Protein AF-A0A9Q2ZQN2-F1 (afdb_monomer_lite)

pLDDT: mean 85.14, std 8.46, range [57.62, 94.69]

Organism: NCBI:txid138532

Secondary structure (DSSP, 8-state):
-GGGGHHHHHHSTT-HHHHHHHHHHHHHHHHHTTS-HHHHTTS-TT--HHHHHHHHHHHHHHTTTS-HHHHHHIIIIIHHHHHHHHH-

Structure (mmCIF, N/CA/C/O backbone):
data_AF-A0A9Q2ZQN2-F1
#
_entry.id   AF-A0A9Q2ZQN2-F1
#
loop_
_atom_site.group_PDB
_atom_site.id
_atom_site.type_symbol
_atom_site.label_atom_id
_atom_site.label_alt_id
_atom_site.label_comp_id
_atom_site.label_asym_id
_atom_site.label_entity_id
_atom_site.label_seq_id
_atom_site.pdbx_PDB_ins_code
_atom_site.Cartn_x
_atom_site.Cartn_y
_atom_site.Cartn_z
_atom_site.occupancy
_atom_site.B_iso_or_equiv
_atom_site.auth_seq_id
_atom_site.auth_comp_id
_atom_site.auth_asym_id
_atom_site.auth_atom_id
_atom_site.pdbx_PDB_model_num
ATOM 1 N N . MET A 1 1 ? -5.127 -10.486 -8.833 1.00 69.62 1 MET A N 1
ATOM 2 C CA . MET A 1 1 ? -4.704 -9.435 -7.871 1.00 69.62 1 MET A CA 1
ATOM 3 C C . MET A 1 1 ? -3.218 -9.133 -8.055 1.00 69.62 1 MET A C 1
ATOM 5 O O . MET A 1 1 ? -2.500 -9.991 -8.540 1.00 69.62 1 MET A O 1
ATOM 9 N N . ILE A 1 2 ? -2.736 -7.934 -7.708 1.00 88.12 2 ILE A N 1
ATOM 10 C CA . ILE A 1 2 ? -1.363 -7.462 -8.017 1.00 88.12 2 ILE A CA 1
ATOM 11 C C . ILE A 1 2 ? -0.267 -8.466 -7.605 1.00 88.12 2 ILE A C 1
ATOM 13 O O . ILE A 1 2 ? 0.626 -8.745 -8.402 1.00 88.12 2 ILE A O 1
ATOM 17 N N . VAL A 1 3 ? -0.363 -9.033 -6.398 1.00 91.31 3 VAL A N 1
ATOM 18 C CA . VAL A 1 3 ? 0.614 -9.992 -5.846 1.00 91.31 3 VAL A CA 1
ATOM 19 C C . VAL A 1 3 ? 0.606 -11.330 -6.599 1.00 91.31 3 VAL A C 1
ATOM 21 O O . VAL A 1 3 ? 1.659 -11.925 -6.803 1.00 91.31 3 VAL A O 1
ATOM 24 N N . GLU A 1 4 ? -0.552 -11.776 -7.096 1.00 92.38 4 GLU A N 1
ATOM 25 C CA . GLU A 1 4 ? -0.705 -13.057 -7.812 1.00 92.38 4 GLU A CA 1
ATOM 26 C C . GLU A 1 4 ? 0.044 -13.083 -9.152 1.00 92.38 4 GLU A C 1
ATOM 28 O O . GLU A 1 4 ? 0.481 -14.140 -9.597 1.00 92.38 4 GLU A O 1
ATOM 33 N N . HIS A 1 5 ? 0.236 -11.922 -9.786 1.00 91.31 5 HIS A N 1
ATOM 34 C CA . HIS A 1 5 ? 1.065 -11.802 -10.992 1.00 91.31 5 HIS A CA 1
ATOM 35 C C . HIS A 1 5 ? 2.569 -11.936 -10.699 1.00 91.31 5 HIS A C 1
ATOM 37 O O . HIS A 1 5 ? 3.380 -12.042 -11.620 1.00 91.31 5 HIS A O 1
ATOM 43 N N . GLY A 1 6 ? 2.946 -11.963 -9.420 1.00 93.62 6 GLY A N 1
ATOM 44 C CA . GLY A 1 6 ? 4.287 -12.270 -8.964 1.00 93.62 6 GLY A CA 1
ATOM 45 C C . GLY A 1 6 ? 5.279 -11.112 -9.058 1.00 93.62 6 GLY A C 1
ATOM 46 O O . GLY A 1 6 ? 5.086 -10.086 -9.717 1.00 93.62 6 GLY A O 1
ATOM 47 N N . ARG A 1 7 ? 6.411 -11.316 -8.378 1.00 93.56 7 ARG A N 1
ATOM 48 C CA . ARG A 1 7 ? 7.467 -10.310 -8.214 1.00 93.56 7 ARG A CA 1
ATOM 49 C C . ARG A 1 7 ? 8.150 -9.916 -9.523 1.00 93.56 7 ARG A C 1
ATOM 51 O O . ARG A 1 7 ? 8.607 -8.785 -9.670 1.00 93.56 7 ARG A O 1
ATOM 58 N N . SER A 1 8 ? 8.226 -10.848 -10.471 1.00 94.12 8 SER A N 1
ATOM 59 C CA . SER A 1 8 ? 8.858 -10.618 -11.772 1.00 94.12 8 SER A CA 1
ATOM 60 C C . SER A 1 8 ? 8.097 -9.565 -12.584 1.00 94.12 8 SER A C 1
ATOM 62 O O . SER A 1 8 ? 8.688 -8.564 -12.992 1.00 94.12 8 SER A O 1
ATOM 64 N N . GLU A 1 9 ? 6.774 -9.718 -12.704 1.00 93.69 9 GLU A N 1
ATOM 65 C CA . GLU A 1 9 ? 5.908 -8.777 -13.426 1.00 93.69 9 GLU A CA 1
ATOM 66 C C . GLU A 1 9 ? 5.909 -7.390 -12.770 1.00 93.69 9 GLU A C 1
ATOM 68 O O . GLU A 1 9 ? 5.945 -6.362 -13.443 1.00 93.69 9 GLU A O 1
ATOM 73 N N . PHE A 1 10 ? 5.949 -7.337 -11.439 1.00 94.50 10 PHE A N 1
ATOM 74 C CA . PHE A 1 10 ? 6.072 -6.089 -10.681 1.00 94.50 10 PHE A CA 1
ATOM 75 C C . PHE A 1 10 ? 7.399 -5.350 -10.939 1.00 94.50 10 PHE A C 1
ATOM 77 O O . PHE A 1 10 ? 7.470 -4.117 -11.047 1.00 94.50 10 PHE A O 1
ATOM 84 N N . ASN A 1 11 ? 8.488 -6.102 -11.079 1.00 93.31 11 ASN A N 1
ATOM 85 C CA . ASN A 1 11 ? 9.813 -5.538 -11.300 1.00 93.31 11 ASN A CA 1
ATOM 86 C C . ASN A 1 11 ? 10.084 -5.155 -12.759 1.00 93.31 11 ASN A C 1
ATOM 88 O O . ASN A 1 11 ? 10.991 -4.347 -12.988 1.00 93.31 11 ASN A O 1
ATOM 92 N N . ALA A 1 12 ? 9.264 -5.615 -13.707 1.00 93.75 12 ALA A N 1
ATOM 93 C CA . ALA A 1 12 ? 9.389 -5.299 -15.123 1.00 93.75 12 ALA A CA 1
ATOM 94 C C . ALA A 1 12 ? 9.430 -3.785 -15.418 1.00 93.75 12 ALA A C 1
ATOM 96 O O . ALA A 1 12 ? 8.912 -2.930 -14.679 1.00 93.75 12 ALA A O 1
ATOM 97 N N . ALA A 1 13 ? 10.065 -3.440 -16.539 1.00 90.69 13 ALA A N 1
ATOM 98 C CA . ALA A 1 13 ? 10.038 -2.082 -17.060 1.00 90.69 13 ALA A CA 1
ATOM 99 C C . ALA A 1 13 ? 8.598 -1.712 -17.442 1.00 90.69 13 ALA A C 1
ATOM 101 O O . ALA A 1 13 ? 7.927 -2.470 -18.132 1.00 90.69 13 ALA A O 1
ATOM 102 N N . ARG A 1 14 ? 8.129 -0.533 -17.007 1.00 88.06 14 ARG A N 1
ATOM 103 C CA . ARG A 1 14 ? 6.742 -0.067 -17.230 1.00 88.06 14 ARG A CA 1
ATOM 104 C C . ARG A 1 14 ? 5.669 -1.035 -16.699 1.00 88.06 14 ARG A C 1
ATOM 106 O O . ARG A 1 14 ? 4.567 -1.070 -17.234 1.00 88.06 14 ARG A O 1
ATOM 113 N N . SER A 1 15 ? 5.991 -1.772 -15.637 1.00 92.31 15 SER A N 1
ATOM 114 C CA . SER A 1 15 ? 5.082 -2.707 -14.975 1.00 92.31 15 SER A CA 1
ATOM 115 C C . SER A 1 15 ? 3.728 -2.070 -14.631 1.00 92.31 15 SER A C 1
ATOM 117 O O . SER A 1 15 ? 3.657 -1.071 -13.907 1.00 92.31 15 SER A O 1
ATOM 119 N N . LEU A 1 16 ? 2.648 -2.674 -15.133 1.00 93.25 16 LEU A N 1
ATOM 120 C CA . LEU A 1 16 ? 1.278 -2.270 -14.811 1.00 93.25 16 LEU A CA 1
ATOM 121 C C . LEU A 1 16 ? 0.906 -2.646 -13.375 1.00 93.25 16 LEU A C 1
ATOM 123 O O . LEU A 1 16 ? 0.183 -1.902 -12.719 1.00 93.25 16 LEU A O 1
ATOM 127 N N . THR A 1 17 ? 1.432 -3.760 -12.863 1.00 94.31 17 THR A N 1
ATOM 128 C CA . THR A 1 17 ? 1.198 -4.206 -11.483 1.00 94.31 17 THR A CA 1
ATOM 129 C C . THR A 1 17 ? 1.873 -3.274 -10.479 1.00 94.31 17 THR A C 1
ATOM 131 O O . THR A 1 17 ? 1.267 -2.945 -9.461 1.00 94.31 17 THR A O 1
ATOM 134 N N . TYR A 1 18 ? 3.058 -2.742 -10.800 1.00 92.69 18 TYR A N 1
ATOM 135 C CA . TYR A 1 18 ? 3.680 -1.668 -10.023 1.00 92.69 18 TYR A CA 1
ATOM 136 C C . TYR A 1 18 ? 2.820 -0.397 -10.019 1.00 92.69 18 TYR A C 1
ATOM 138 O O . TYR A 1 18 ? 2.507 0.128 -8.956 1.00 92.69 18 TYR A O 1
ATOM 146 N N . ARG A 1 19 ? 2.359 0.064 -11.190 1.00 91.19 19 ARG A N 1
ATOM 147 C CA . ARG A 1 19 ? 1.495 1.257 -11.290 1.00 91.19 19 ARG A CA 1
ATOM 148 C C . ARG A 1 19 ? 0.183 1.104 -10.523 1.00 91.19 19 ARG A C 1
ATOM 150 O O . ARG A 1 19 ? -0.249 2.034 -9.848 1.00 91.19 19 ARG A O 1
ATOM 157 N N . ALA A 1 20 ? -0.430 -0.073 -10.604 1.00 93.62 20 ALA A N 1
ATOM 158 C CA . ALA A 1 20 ? -1.623 -0.392 -9.835 1.00 93.62 20 ALA A CA 1
ATOM 159 C C . ALA A 1 20 ? -1.339 -0.370 -8.324 1.00 93.62 20 ALA A C 1
ATOM 161 O O . ALA A 1 20 ? -2.141 0.169 -7.567 1.00 93.62 20 ALA A O 1
ATOM 162 N N . ALA A 1 21 ? -0.191 -0.894 -7.882 1.00 93.19 21 ALA A N 1
ATOM 163 C CA . ALA A 1 21 ? 0.196 -0.892 -6.472 1.00 93.19 21 ALA A CA 1
ATOM 164 C C . ALA A 1 21 ? 0.365 0.525 -5.922 1.00 93.19 21 ALA A C 1
ATOM 166 O O . ALA A 1 21 ? -0.106 0.816 -4.824 1.00 93.19 21 ALA A O 1
ATOM 167 N N . GLU A 1 22 ? 0.988 1.416 -6.695 1.00 91.19 22 GLU A N 1
ATOM 168 C CA . GLU A 1 22 ? 1.130 2.820 -6.310 1.00 91.19 22 GLU A CA 1
ATOM 169 C C . GLU A 1 22 ? -0.240 3.478 -6.100 1.00 91.19 22 GLU A C 1
ATOM 171 O O . GLU A 1 22 ? -0.462 4.117 -5.071 1.00 91.19 22 GLU A O 1
ATOM 176 N N . ALA A 1 23 ? -1.179 3.269 -7.029 1.00 91.69 23 ALA A N 1
ATOM 177 C CA . ALA A 1 23 ? -2.539 3.794 -6.913 1.00 91.69 23 ALA A CA 1
ATOM 178 C C . ALA A 1 23 ? -3.271 3.238 -5.681 1.00 91.69 23 ALA A C 1
ATOM 180 O O . ALA A 1 23 ? -3.894 3.999 -4.942 1.00 91.69 23 ALA A O 1
ATOM 181 N N . VAL A 1 24 ? -3.154 1.931 -5.421 1.00 92.56 24 VAL A N 1
ATOM 182 C CA . VAL A 1 24 ? -3.748 1.293 -4.236 1.00 92.56 24 VAL A CA 1
ATOM 183 C C . VAL A 1 24 ? -3.204 1.913 -2.952 1.00 92.56 24 VAL A C 1
ATOM 185 O O . VAL A 1 24 ? -3.995 2.295 -2.101 1.00 92.56 24 VAL A O 1
ATOM 188 N N . ILE A 1 25 ? -1.883 2.065 -2.810 1.00 91.25 25 ILE A N 1
ATOM 189 C CA . ILE A 1 25 ? -1.276 2.628 -1.591 1.00 91.25 25 ILE A CA 1
ATOM 190 C C . ILE A 1 25 ? -1.726 4.074 -1.358 1.00 91.25 25 ILE A C 1
ATOM 192 O O . ILE A 1 25 ? -2.020 4.445 -0.222 1.00 91.25 25 ILE A O 1
ATOM 196 N N . ILE A 1 26 ? -1.784 4.886 -2.418 1.00 89.75 26 ILE A N 1
ATOM 197 C CA . ILE A 1 26 ? -2.222 6.285 -2.329 1.00 89.75 26 ILE A CA 1
ATOM 198 C C . ILE A 1 26 ? -3.673 6.356 -1.851 1.00 89.75 26 ILE A C 1
ATOM 200 O O . ILE A 1 26 ? -3.954 6.993 -0.839 1.00 89.75 26 ILE A O 1
ATOM 204 N N . HIS A 1 27 ? -4.579 5.651 -2.530 1.00 90.62 27 HIS A N 1
ATOM 205 C CA . HIS A 1 27 ? -5.996 5.669 -2.173 1.00 90.62 27 HIS A CA 1
ATOM 206 C C . HIS A 1 27 ? -6.274 5.010 -0.823 1.00 90.62 27 HIS A C 1
ATOM 208 O O . HIS A 1 27 ? -7.201 5.409 -0.122 1.00 90.62 27 HIS A O 1
ATOM 214 N N . PHE A 1 28 ? -5.476 4.020 -0.432 1.00 90.81 28 PHE A N 1
ATOM 215 C CA . PHE A 1 28 ? -5.614 3.388 0.868 1.00 90.81 28 PHE A CA 1
ATOM 216 C C . PHE A 1 28 ? -5.251 4.349 2.006 1.00 90.81 28 PHE A C 1
ATOM 218 O O . PHE A 1 28 ? -6.018 4.448 2.956 1.00 90.81 28 PHE A O 1
ATOM 225 N N . ASP A 1 29 ? -4.158 5.117 1.911 1.00 88.81 29 ASP A N 1
ATOM 226 C CA . ASP A 1 29 ? -3.834 6.131 2.934 1.00 88.81 29 ASP A CA 1
ATOM 227 C C . ASP A 1 29 ? -4.905 7.233 3.032 1.00 88.81 29 ASP A C 1
ATOM 229 O O . ASP A 1 29 ? -5.233 7.664 4.139 1.00 88.81 29 ASP A O 1
ATOM 233 N N . ASP A 1 30 ? -5.508 7.633 1.905 1.00 88.56 30 ASP A N 1
ATOM 234 C CA . ASP A 1 30 ? -6.644 8.567 1.903 1.00 88.56 30 ASP A CA 1
ATOM 235 C C . ASP A 1 30 ? -7.846 8.012 2.683 1.00 88.56 30 ASP A C 1
ATOM 237 O O . ASP A 1 30 ? -8.547 8.762 3.367 1.00 88.56 30 ASP A O 1
ATOM 241 N N . LEU A 1 31 ? -8.094 6.700 2.592 1.00 88.81 31 LEU A N 1
ATOM 242 C CA . LEU A 1 31 ? -9.136 6.021 3.365 1.00 88.81 31 LEU A CA 1
ATOM 243 C C . LEU A 1 31 ? -8.761 5.905 4.843 1.00 88.81 31 LEU A C 1
ATOM 245 O O . LEU A 1 31 ? -9.624 6.122 5.691 1.00 88.81 31 LEU A O 1
ATOM 249 N N . LEU A 1 32 ? -7.489 5.632 5.161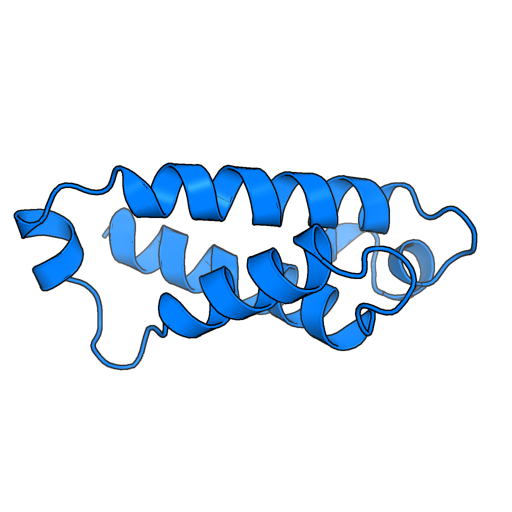 1.00 86.44 32 LEU A N 1
ATOM 250 C CA . LEU A 1 32 ? -7.010 5.603 6.547 1.00 86.44 32 LEU A CA 1
ATOM 251 C C . LEU A 1 32 ? -7.244 6.942 7.251 1.00 86.44 32 LEU A C 1
ATOM 253 O O . LEU A 1 32 ? -7.660 6.966 8.402 1.00 86.44 32 LEU A O 1
ATOM 257 N N . GLY A 1 33 ? -7.041 8.062 6.551 1.00 85.19 33 GLY A N 1
ATOM 258 C CA . GLY A 1 33 ? -7.328 9.400 7.079 1.00 85.19 33 GLY A CA 1
ATOM 259 C C . GLY A 1 33 ? -8.813 9.694 7.338 1.00 85.19 33 GLY A C 1
ATOM 260 O O . GLY A 1 33 ? -9.132 10.772 7.831 1.00 85.19 33 GL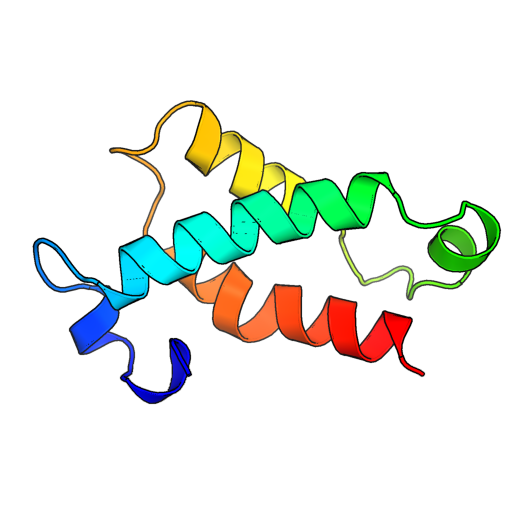Y A O 1
ATOM 261 N N . ARG A 1 34 ? -9.721 8.776 6.986 1.00 88.25 34 ARG A N 1
ATOM 262 C CA . ARG A 1 34 ? -11.176 8.896 7.176 1.00 88.25 34 ARG A CA 1
ATOM 263 C C . ARG A 1 34 ? -11.732 7.859 8.149 1.00 88.25 34 ARG A C 1
ATOM 265 O O . ARG A 1 34 ? -12.952 7.758 8.282 1.00 88.25 34 ARG A O 1
ATOM 272 N N . ILE A 1 35 ? -10.870 7.066 8.786 1.00 84.88 35 ILE A N 1
ATOM 273 C CA . ILE A 1 35 ? -11.301 6.106 9.801 1.00 84.88 35 ILE A CA 1
ATOM 274 C C . ILE A 1 35 ? -11.830 6.893 11.012 1.00 84.88 35 ILE A C 1
ATOM 276 O O . ILE A 1 35 ? -11.157 7.812 11.474 1.00 84.88 35 ILE A O 1
ATOM 280 N N . PRO A 1 36 ? -13.031 6.568 11.525 1.00 86.88 36 PRO A N 1
ATOM 281 C CA . PRO A 1 36 ? -13.526 7.132 12.777 1.00 86.88 36 PRO A CA 1
ATOM 282 C C . PRO A 1 36 ? -12.576 6.845 13.951 1.00 86.88 36 PRO A C 1
ATOM 284 O O . PRO A 1 36 ? -12.076 5.725 14.072 1.00 86.88 36 PRO A O 1
ATOM 287 N N . GLU A 1 37 ? -12.352 7.823 14.834 1.00 83.31 37 GLU A N 1
ATOM 288 C CA . GLU A 1 37 ? -11.390 7.710 15.949 1.00 83.31 37 GLU A CA 1
ATOM 289 C C . GLU A 1 37 ? -11.653 6.490 16.853 1.00 83.31 37 GLU A C 1
ATOM 291 O O . GLU A 1 37 ? -10.718 5.839 17.320 1.00 83.31 37 GLU A O 1
ATOM 296 N N . ASP A 1 38 ? -12.922 6.123 17.057 1.00 83.62 38 ASP A N 1
ATOM 297 C CA . ASP A 1 38 ? -13.335 4.957 17.845 1.00 83.62 38 ASP A CA 1
ATOM 298 C C . ASP A 1 38 ? -12.903 3.621 17.222 1.00 83.62 38 ASP A C 1
ATOM 300 O O . ASP A 1 38 ? -12.671 2.646 17.940 1.00 83.62 38 ASP A O 1
ATOM 304 N N . ARG A 1 39 ? -12.772 3.565 15.891 1.00 80.88 39 ARG A N 1
ATOM 305 C CA . ARG A 1 39 ? -12.260 2.391 15.174 1.00 80.88 39 ARG A CA 1
ATOM 306 C C . ARG A 1 39 ? -10.744 2.375 15.122 1.00 80.88 39 ARG A C 1
ATOM 308 O O . ARG A 1 39 ? -10.157 1.312 15.294 1.00 80.88 39 ARG A O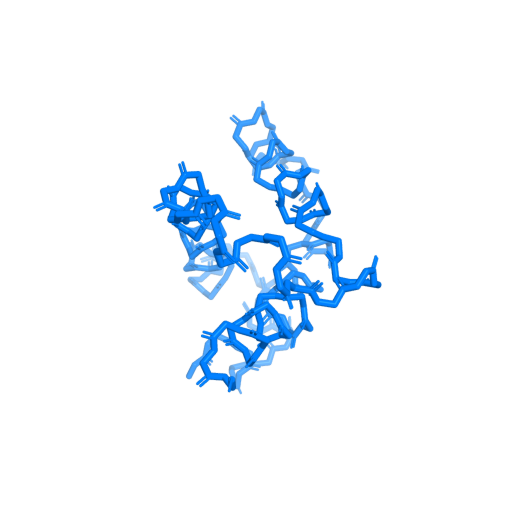 1
ATOM 315 N N . GLU A 1 40 ? -10.112 3.531 14.932 1.00 80.62 40 GLU A N 1
ATOM 316 C CA . GLU A 1 40 ? -8.650 3.637 14.952 1.00 80.62 40 GLU A CA 1
ATOM 317 C C . GLU A 1 40 ? -8.083 3.189 16.308 1.00 80.62 40 GLU A C 1
ATOM 319 O O . GLU A 1 40 ? -7.132 2.411 16.352 1.00 80.62 40 GLU A O 1
ATOM 324 N N . ALA A 1 41 ? -8.732 3.569 17.414 1.00 80.69 41 ALA A N 1
ATOM 325 C CA . ALA A 1 41 ? -8.339 3.175 18.769 1.00 80.69 41 ALA A CA 1
ATOM 326 C C . ALA A 1 41 ? -8.442 1.663 19.056 1.00 80.69 41 ALA A C 1
ATOM 328 O O . ALA A 1 41 ? -7.893 1.188 20.051 1.00 80.69 41 ALA A O 1
ATOM 329 N N . ARG A 1 42 ? -9.158 0.904 18.216 1.00 78.62 42 ARG A N 1
ATOM 330 C CA . ARG A 1 42 ? -9.344 -0.550 18.354 1.00 78.62 42 ARG A CA 1
ATOM 331 C C . ARG A 1 42 ? -8.359 -1.367 17.523 1.00 78.62 42 ARG A C 1
ATOM 333 O O . ARG A 1 42 ? -8.360 -2.591 17.637 1.00 78.62 42 ARG A O 1
ATOM 340 N N . LEU A 1 43 ? -7.543 -0.715 16.697 1.00 78.06 43 LEU A N 1
ATOM 341 C CA . LEU A 1 43 ? -6.556 -1.404 15.881 1.00 78.06 43 LEU A CA 1
ATOM 342 C C . LEU A 1 43 ? -5.444 -2.017 16.748 1.00 78.06 43 LEU A C 1
ATOM 344 O O . LEU A 1 43 ? -5.078 -1.441 17.778 1.00 78.06 43 LEU A O 1
ATOM 348 N N . PRO A 1 44 ? -4.876 -3.167 16.337 1.00 79.12 44 PRO A N 1
ATOM 349 C CA . PRO A 1 44 ? -3.737 -3.771 17.017 1.00 79.12 44 PRO A CA 1
ATOM 350 C C . PRO A 1 44 ? -2.569 -2.786 17.146 1.00 79.12 44 PRO A C 1
ATOM 352 O O . PRO A 1 44 ? -2.239 -2.065 16.206 1.00 79.12 44 PRO A O 1
ATOM 355 N N . SER A 1 45 ? -1.919 -2.752 18.310 1.00 73.69 45 SER A N 1
ATOM 356 C CA . SER A 1 45 ? -0.833 -1.801 18.592 1.00 73.69 45 SER A CA 1
ATOM 357 C C . SER A 1 45 ? 0.445 -2.067 17.787 1.00 73.69 45 SER A C 1
ATOM 359 O O . SER A 1 45 ? 1.277 -1.173 17.630 1.00 73.69 45 SER A O 1
ATOM 361 N N . ASP A 1 46 ? 0.600 -3.279 17.259 1.00 76.00 46 ASP A N 1
ATOM 362 C CA . ASP A 1 46 ? 1.659 -3.689 16.338 1.00 76.00 46 ASP A CA 1
ATOM 363 C C . ASP A 1 46 ? 1.349 -3.339 14.870 1.00 76.00 46 ASP A C 1
ATOM 365 O O . ASP A 1 46 ? 2.250 -3.335 14.023 1.00 76.00 46 ASP A O 1
ATOM 369 N N . LEU A 1 47 ? 0.105 -2.959 14.560 1.00 74.56 47 LEU A N 1
ATOM 370 C CA . LEU A 1 47 ? -0.303 -2.527 13.231 1.00 74.56 47 LEU A CA 1
ATOM 371 C C . LEU A 1 47 ? 0.143 -1.081 12.971 1.00 74.56 47 LEU A C 1
ATOM 373 O O . LEU A 1 47 ? -0.527 -0.101 13.295 1.00 74.56 47 LEU A O 1
ATOM 377 N N . SER A 1 48 ? 1.298 -0.925 12.328 1.00 74.38 48 SER A N 1
ATOM 378 C CA . SER A 1 48 ? 1.839 0.403 12.030 1.00 74.38 48 SER A CA 1
ATOM 379 C C . SER A 1 48 ? 1.138 1.078 10.839 1.00 74.38 48 SER A C 1
ATOM 381 O O . SER A 1 48 ? 1.629 1.043 9.707 1.00 74.38 48 SER A O 1
ATOM 383 N N . LEU A 1 49 ? 0.033 1.794 11.087 1.00 79.12 49 LEU A N 1
ATOM 384 C CA . LEU A 1 49 ? -0.579 2.696 10.091 1.00 79.12 49 LEU A CA 1
ATOM 385 C C . LEU A 1 49 ? 0.411 3.765 9.597 1.00 79.12 49 LEU A C 1
ATOM 387 O O . LEU A 1 49 ? 0.441 4.127 8.417 1.00 79.12 49 LEU A O 1
ATOM 391 N N . ALA A 1 50 ? 1.294 4.218 10.489 1.00 79.12 50 ALA A N 1
ATOM 392 C CA . ALA A 1 50 ? 2.375 5.143 10.167 1.00 79.12 50 ALA A CA 1
ATOM 393 C C . ALA A 1 50 ? 3.316 4.594 9.080 1.00 79.12 50 ALA A C 1
ATOM 395 O O . ALA A 1 50 ? 3.827 5.365 8.264 1.00 79.12 50 ALA A O 1
ATOM 396 N N . ALA A 1 51 ? 3.531 3.275 9.023 1.00 75.81 51 ALA A N 1
ATOM 397 C CA . ALA A 1 51 ? 4.355 2.651 7.995 1.00 75.81 51 ALA A CA 1
ATOM 398 C C . ALA A 1 51 ? 3.697 2.709 6.608 1.00 75.81 51 ALA A C 1
ATOM 400 O O . ALA A 1 51 ? 4.400 2.930 5.621 1.00 75.81 51 ALA A O 1
ATOM 401 N N . VAL A 1 52 ? 2.370 2.568 6.524 1.00 81.44 52 VAL A N 1
ATOM 402 C CA . VAL A 1 52 ? 1.619 2.727 5.266 1.00 81.44 52 VAL A CA 1
ATOM 403 C C . VAL A 1 52 ? 1.670 4.184 4.801 1.00 81.44 52 VAL A C 1
ATOM 405 O O . VAL A 1 52 ? 2.045 4.456 3.657 1.00 81.44 52 VAL A O 1
ATOM 408 N N . ARG A 1 53 ? 1.431 5.133 5.714 1.00 85.44 53 ARG A N 1
ATOM 409 C CA . ARG A 1 53 ? 1.541 6.573 5.436 1.00 85.44 53 ARG A CA 1
ATOM 410 C C . ARG A 1 53 ? 2.945 6.980 4.990 1.00 85.44 53 ARG A C 1
ATOM 412 O O . ARG A 1 53 ? 3.105 7.769 4.061 1.00 85.44 53 ARG A O 1
ATOM 419 N N . LYS A 1 54 ? 3.986 6.401 5.596 1.00 83.31 54 LYS A N 1
ATOM 420 C CA . LYS A 1 54 ? 5.381 6.609 5.183 1.00 83.31 54 LYS A CA 1
ATOM 421 C C . LYS A 1 54 ? 5.627 6.121 3.755 1.00 83.31 54 LYS A C 1
ATOM 423 O O . LYS A 1 54 ? 6.266 6.837 2.986 1.00 83.31 54 LYS A O 1
ATOM 428 N N . THR A 1 55 ? 5.104 4.952 3.378 1.00 81.88 55 THR A N 1
ATOM 429 C CA . THR A 1 55 ? 5.196 4.458 1.995 1.00 81.88 55 THR A CA 1
ATOM 430 C C . THR A 1 55 ? 4.482 5.399 1.024 1.00 81.88 55 THR A C 1
ATOM 432 O O . THR A 1 55 ? 5.071 5.769 0.007 1.00 81.88 55 THR A O 1
ATOM 435 N N . ARG A 1 56 ? 3.273 5.879 1.355 1.00 84.69 56 ARG A N 1
ATOM 436 C CA . ARG A 1 56 ? 2.573 6.886 0.541 1.00 84.69 56 ARG A CA 1
ATOM 437 C C . ARG A 1 56 ? 3.379 8.176 0.404 1.00 84.69 56 ARG A C 1
ATOM 439 O O . ARG A 1 56 ? 3.453 8.720 -0.696 1.00 84.69 56 ARG A O 1
ATOM 446 N N . ASN A 1 57 ? 4.006 8.660 1.477 1.00 84.56 57 ASN A N 1
ATOM 447 C CA . ASN A 1 57 ? 4.842 9.865 1.442 1.00 84.56 57 ASN A CA 1
ATOM 448 C C . ASN A 1 57 ? 6.045 9.702 0.501 1.00 84.56 57 ASN A C 1
ATOM 450 O O . ASN A 1 57 ? 6.334 10.607 -0.279 1.00 84.56 57 ASN A O 1
ATOM 454 N N . ILE A 1 58 ? 6.711 8.542 0.531 1.00 83.00 58 ILE A N 1
ATOM 455 C CA . ILE A 1 58 ? 7.813 8.219 -0.390 1.00 83.00 58 ILE A CA 1
ATOM 456 C C . ILE A 1 58 ? 7.316 8.229 -1.841 1.00 83.00 58 ILE A C 1
ATOM 458 O O . ILE A 1 58 ? 7.946 8.848 -2.698 1.00 83.00 58 ILE A O 1
ATOM 462 N N . LEU A 1 59 ? 6.168 7.595 -2.106 1.00 82.81 59 LEU A N 1
ATOM 463 C CA . LEU A 1 59 ? 5.554 7.591 -3.435 1.00 82.81 59 LEU A CA 1
ATOM 464 C C . LEU A 1 59 ? 5.202 9.011 -3.895 1.00 82.81 59 LEU A C 1
ATOM 466 O O . LEU A 1 59 ? 5.579 9.405 -4.989 1.00 82.81 59 LEU A O 1
ATOM 470 N N . SER A 1 60 ? 4.551 9.808 -3.047 1.00 76.19 60 SER A N 1
ATOM 471 C CA . SER A 1 60 ? 4.043 11.143 -3.402 1.00 76.19 60 SER A CA 1
ATOM 472 C C . SER A 1 60 ? 5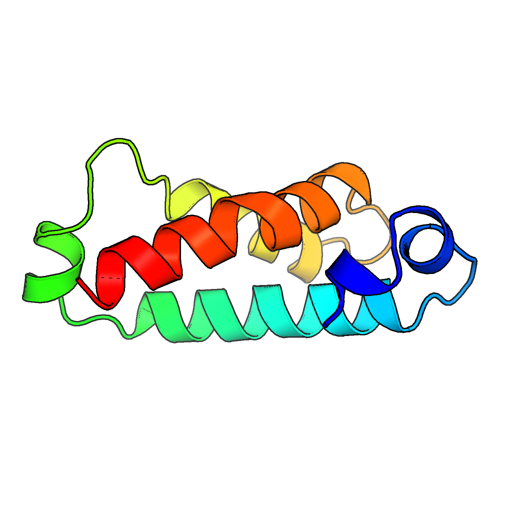.146 12.168 -3.674 1.00 76.19 60 SER A C 1
ATOM 474 O O . SER A 1 60 ? 4.960 13.050 -4.510 1.00 76.19 60 SER A O 1
ATOM 476 N N . HIS A 1 61 ? 6.287 12.071 -2.983 1.00 72.81 61 HIS A N 1
ATOM 477 C CA . HIS A 1 61 ? 7.380 13.036 -3.125 1.00 72.81 61 HIS A CA 1
ATOM 478 C C . HIS A 1 61 ? 8.436 12.635 -4.159 1.00 72.81 61 HIS A C 1
ATOM 480 O O . HIS A 1 61 ? 9.047 13.520 -4.751 1.00 72.81 61 HIS A O 1
ATOM 486 N N . ASP A 1 62 ? 8.661 11.337 -4.395 1.00 64.56 62 ASP A N 1
ATOM 487 C CA . ASP A 1 62 ? 9.781 10.884 -5.227 1.00 64.56 62 ASP A CA 1
ATOM 488 C C . ASP A 1 62 ? 9.433 9.602 -6.012 1.00 64.56 62 ASP A C 1
ATOM 490 O O . ASP A 1 62 ? 10.149 8.600 -5.991 1.00 64.56 62 ASP A O 1
ATOM 494 N N . TYR A 1 63 ? 8.319 9.649 -6.755 1.00 57.62 63 TYR A N 1
ATOM 495 C CA . TYR A 1 63 ? 7.724 8.562 -7.566 1.00 57.62 63 TYR A CA 1
ATOM 496 C C . TYR A 1 63 ? 8.719 7.768 -8.443 1.00 57.62 63 TYR A C 1
ATOM 498 O O . TYR A 1 63 ? 8.439 6.650 -8.866 1.00 57.62 63 TYR A O 1
ATOM 506 N N . ARG A 1 64 ? 9.883 8.344 -8.777 1.00 59.81 64 ARG A N 1
ATOM 507 C CA . ARG A 1 64 ? 10.931 7.693 -9.589 1.00 59.81 64 ARG A CA 1
ATOM 508 C C . ARG A 1 64 ? 12.016 6.990 -8.769 1.00 59.81 64 ARG A C 1
ATOM 510 O O . ARG A 1 64 ? 12.792 6.235 -9.347 1.00 59.81 64 ARG A O 1
ATOM 517 N N . LYS A 1 65 ? 12.098 7.254 -7.465 1.00 65.81 65 LYS A N 1
ATOM 518 C CA . LYS A 1 65 ? 13.141 6.751 -6.559 1.00 65.81 65 LYS A CA 1
ATOM 519 C C . LYS A 1 65 ? 12.612 5.858 -5.443 1.00 65.81 65 LYS A C 1
ATOM 521 O O . LYS A 1 65 ? 13.427 5.265 -4.741 1.00 65.81 65 LYS A O 1
ATOM 526 N N . ALA A 1 66 ? 11.292 5.756 -5.270 1.00 70.25 66 ALA A N 1
ATOM 527 C CA . ALA A 1 66 ? 10.698 4.831 -4.315 1.00 70.25 66 ALA A CA 1
ATOM 528 C C . ALA A 1 66 ? 11.249 3.409 -4.554 1.00 70.25 66 ALA A C 1
ATOM 530 O O . ALA A 1 66 ? 11.074 2.862 -5.648 1.00 70.25 66 ALA A O 1
ATOM 531 N N . PRO A 1 67 ? 11.940 2.797 -3.574 1.00 83.69 67 PRO A N 1
ATOM 532 C CA . PRO A 1 67 ? 12.422 1.434 -3.728 1.00 83.69 67 PRO A CA 1
ATOM 533 C C . PRO A 1 67 ? 11.233 0.497 -3.950 1.00 83.69 67 PRO A C 1
ATOM 535 O O . PRO A 1 67 ? 10.352 0.408 -3.092 1.00 83.69 67 PRO A O 1
ATOM 538 N N . LYS A 1 68 ? 11.217 -0.219 -5.083 1.00 89.50 68 LYS A N 1
ATOM 539 C CA . LYS A 1 68 ? 10.159 -1.188 -5.431 1.00 89.50 68 LYS A CA 1
ATOM 540 C C . LYS A 1 68 ? 9.889 -2.190 -4.305 1.00 89.50 68 LYS A C 1
ATOM 542 O O . LYS A 1 68 ? 8.747 -2.577 -4.095 1.00 89.50 68 LYS A O 1
ATOM 547 N N . GLU A 1 69 ? 10.924 -2.536 -3.542 1.00 90.31 69 GLU A N 1
ATOM 548 C CA . GLU A 1 69 ? 10.836 -3.380 -2.348 1.00 90.31 69 GLU A CA 1
ATOM 549 C C . GLU A 1 69 ? 9.842 -2.871 -1.301 1.00 90.31 69 GLU A C 1
ATOM 551 O O . GLU A 1 69 ? 9.037 -3.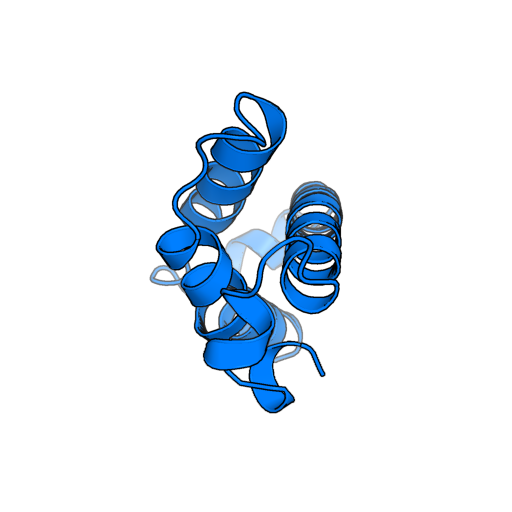642 -0.789 1.00 90.31 69 GLU A O 1
ATOM 556 N N . ILE A 1 70 ? 9.842 -1.566 -1.021 1.00 88.56 70 ILE A N 1
ATOM 557 C CA . ILE A 1 70 ? 8.942 -0.969 -0.025 1.00 88.56 70 ILE A CA 1
ATOM 558 C C . ILE A 1 70 ? 7.495 -0.997 -0.527 1.00 88.56 70 ILE A C 1
ATOM 560 O O . ILE A 1 70 ? 6.570 -1.224 0.251 1.00 88.56 70 ILE A O 1
ATOM 564 N N . VAL A 1 71 ? 7.301 -0.766 -1.828 1.00 90.94 71 VAL A N 1
ATOM 565 C CA . VAL A 1 71 ? 5.977 -0.788 -2.463 1.00 90.94 71 VAL A CA 1
ATOM 566 C C . VAL A 1 71 ? 5.412 -2.205 -2.449 1.00 90.94 71 VAL A C 1
ATOM 568 O O . VAL A 1 71 ? 4.251 -2.392 -2.099 1.00 90.94 71 VAL A O 1
ATOM 571 N N . TRP A 1 72 ? 6.237 -3.201 -2.775 1.00 93.88 72 TRP A N 1
ATOM 572 C CA . TRP A 1 72 ? 5.824 -4.597 -2.727 1.00 93.88 72 TRP A CA 1
ATOM 573 C C . TRP A 1 72 ? 5.471 -5.049 -1.309 1.00 93.88 72 TRP A C 1
ATOM 575 O O . TRP A 1 72 ? 4.397 -5.598 -1.101 1.00 93.88 72 TRP A O 1
ATOM 585 N N . ASP A 1 73 ? 6.327 -4.778 -0.322 1.00 91.69 73 ASP A N 1
ATOM 586 C CA . ASP A 1 73 ? 6.050 -5.159 1.068 1.00 91.69 73 ASP A CA 1
ATOM 587 C C . ASP A 1 73 ? 4.738 -4.539 1.585 1.00 91.69 73 ASP A C 1
ATOM 589 O O . ASP A 1 73 ? 3.966 -5.170 2.311 1.00 91.69 73 ASP A O 1
ATOM 593 N N . ALA A 1 74 ? 4.435 -3.310 1.155 1.00 90.88 74 ALA A N 1
ATOM 594 C CA . ALA A 1 74 ? 3.182 -2.656 1.499 1.00 90.88 74 ALA A CA 1
ATOM 595 C C . ALA A 1 74 ? 1.952 -3.385 0.934 1.00 90.88 74 ALA A C 1
ATOM 597 O O . ALA A 1 74 ? 0.978 -3.550 1.668 1.00 90.88 74 ALA A O 1
ATOM 598 N N . ILE A 1 75 ? 1.982 -3.820 -0.331 1.00 93.12 75 ILE A N 1
ATOM 599 C CA . ILE A 1 75 ? 0.843 -4.517 -0.952 1.00 93.12 75 ILE A CA 1
ATOM 600 C C . ILE A 1 75 ? 0.729 -5.988 -0.544 1.00 93.12 75 ILE A C 1
ATOM 602 O O . ILE A 1 75 ? -0.376 -6.521 -0.556 1.00 93.12 75 ILE A O 1
ATOM 606 N N . GLU A 1 76 ? 1.844 -6.644 -0.219 1.00 94.69 76 GLU A N 1
ATOM 607 C CA . GLU A 1 76 ? 1.877 -8.075 0.095 1.00 94.69 76 GLU A CA 1
ATOM 608 C C . GLU A 1 76 ? 1.502 -8.334 1.552 1.00 94.69 76 GLU A C 1
ATOM 610 O O . GLU A 1 76 ? 0.723 -9.240 1.831 1.00 94.69 76 GLU A O 1
ATOM 615 N N . HIS A 1 77 ? 2.004 -7.512 2.476 1.00 90.75 77 HIS A N 1
ATOM 616 C CA . HIS A 1 77 ? 1.861 -7.774 3.907 1.00 90.75 77 HIS A CA 1
ATOM 617 C C . HIS A 1 77 ? 1.067 -6.690 4.632 1.00 90.75 77 HIS A C 1
ATOM 619 O O . HIS A 1 77 ? 0.115 -6.986 5.352 1.00 90.75 77 HIS A O 1
ATOM 625 N N . ARG A 1 78 ? 1.437 -5.415 4.455 1.00 88.12 78 ARG A N 1
ATOM 626 C CA . ARG A 1 78 ? 0.950 -4.349 5.349 1.00 88.12 78 ARG A CA 1
ATOM 627 C C . ARG A 1 78 ? -0.510 -3.990 5.110 1.00 88.12 78 ARG A C 1
ATOM 629 O O . ARG A 1 78 ? -1.290 -3.981 6.054 1.00 88.12 78 ARG A O 1
ATOM 636 N N . ILE A 1 79 ? -0.883 -3.680 3.869 1.00 90.38 79 ILE A N 1
ATOM 637 C CA . ILE A 1 79 ? -2.262 -3.301 3.528 1.00 90.38 79 ILE A CA 1
ATOM 638 C C . ILE A 1 79 ? -3.241 -4.437 3.863 1.00 90.38 79 ILE A C 1
ATOM 640 O O . ILE A 1 79 ? -4.227 -4.154 4.544 1.00 90.38 79 ILE A O 1
ATOM 644 N N . PRO A 1 80 ? -2.981 -5.706 3.483 1.00 90.69 80 PRO A N 1
ATOM 645 C CA . PRO A 1 80 ? -3.837 -6.818 3.890 1.00 90.69 80 PRO A CA 1
ATOM 646 C C . PRO A 1 80 ? -4.000 -6.937 5.409 1.00 90.69 80 PRO A C 1
ATOM 648 O O . PRO A 1 80 ? -5.126 -7.084 5.874 1.00 90.69 80 PRO A O 1
ATOM 651 N N . ALA A 1 81 ? -2.919 -6.798 6.187 1.00 88.56 81 ALA A N 1
ATOM 652 C CA . ALA A 1 81 ? -2.995 -6.838 7.648 1.00 88.56 81 ALA A CA 1
ATOM 653 C C . ALA A 1 81 ? -3.893 -5.726 8.218 1.00 88.56 81 ALA A C 1
ATOM 655 O O . ALA A 1 81 ? -4.682 -5.980 9.125 1.00 88.56 81 ALA A O 1
ATOM 656 N N . VAL A 1 82 ? -3.825 -4.510 7.659 1.00 86.00 82 VAL A N 1
ATOM 657 C CA . VAL A 1 82 ? -4.699 -3.404 8.082 1.00 86.00 82 VAL A CA 1
ATOM 658 C C . VAL A 1 82 ? -6.159 -3.675 7.730 1.00 86.00 82 VAL A C 1
ATOM 660 O O . VAL A 1 82 ? -7.038 -3.402 8.539 1.00 86.00 82 VAL A O 1
ATOM 663 N N . ILE A 1 83 ? -6.429 -4.211 6.537 1.00 87.56 83 ILE A N 1
ATOM 664 C CA . ILE A 1 83 ? -7.795 -4.558 6.125 1.00 87.56 83 ILE A CA 1
ATOM 665 C C . ILE A 1 83 ? -8.382 -5.598 7.079 1.00 87.56 83 ILE A C 1
ATOM 667 O O . ILE A 1 83 ? -9.482 -5.381 7.572 1.00 87.56 83 ILE A O 1
ATOM 671 N N . LEU A 1 84 ? -7.645 -6.677 7.367 1.00 88.25 84 LEU A N 1
ATOM 672 C CA . LEU A 1 84 ? -8.077 -7.731 8.292 1.00 88.25 84 LEU A CA 1
ATOM 673 C C . LEU A 1 84 ? -8.397 -7.160 9.680 1.00 88.25 84 LEU A C 1
ATOM 675 O O . LEU A 1 84 ? -9.478 -7.393 10.205 1.00 88.25 84 LEU A O 1
ATOM 679 N N . ALA A 1 85 ? -7.5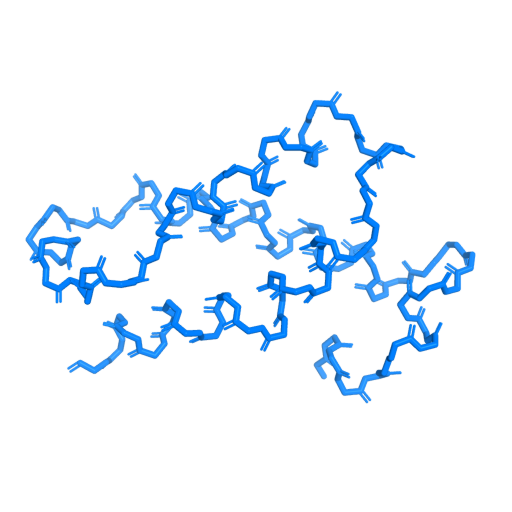20 -6.309 10.213 1.00 84.75 85 ALA A N 1
ATOM 680 C CA . ALA A 1 85 ? -7.729 -5.663 11.507 1.00 84.75 85 ALA A CA 1
ATOM 681 C C . ALA A 1 85 ? -8.932 -4.699 11.564 1.00 84.75 85 ALA A C 1
ATOM 683 O O . ALA A 1 85 ? -9.379 -4.358 12.655 1.00 84.75 85 ALA A O 1
ATOM 684 N N . LEU A 1 86 ? -9.421 -4.207 10.419 1.00 80.00 86 LEU A N 1
ATOM 685 C CA . LEU A 1 86 ? -10.569 -3.294 10.340 1.00 80.00 86 LEU A CA 1
ATOM 686 C C . LEU A 1 86 ? -11.910 -4.003 10.125 1.00 80.00 86 LEU A C 1
ATOM 688 O O . LEU A 1 86 ? -12.953 -3.393 10.380 1.00 80.00 86 LEU A O 1
ATOM 692 N N . ILE A 1 87 ? -11.891 -5.212 9.559 1.00 82.62 87 ILE A N 1
ATOM 693 C CA . ILE A 1 87 ? -13.105 -5.982 9.252 1.00 82.62 87 ILE A CA 1
ATOM 694 C C . ILE A 1 87 ? -13.490 -6.962 10.365 1.00 82.62 87 ILE A C 1
ATOM 696 O O . ILE A 1 87 ? -14.666 -7.322 10.428 1.00 82.62 87 ILE A O 1
ATOM 700 N N . ASP A 1 88 ? -12.533 -7.356 11.210 1.00 61.12 88 ASP A N 1
ATOM 701 C CA . ASP A 1 88 ? -12.758 -8.134 12.438 1.00 61.12 88 ASP A CA 1
ATOM 702 C C . ASP A 1 88 ? -13.291 -7.252 13.592 1.00 61.12 88 ASP A C 1
ATOM 704 O O . ASP A 1 88 ? -14.171 -7.727 14.352 1.00 61.12 88 ASP A O 1
#

Radius of gyration: 13.35 Å; chains: 1; bounding box: 27×26×36 Å

Sequence (88 aa):
MIVEHGRSEFNAARSLTYRAAEAVIIHFDDLLGRIPEDREARLPSDLSLAAVRKTRNILSHDYRKAPKEIVWDAIEHRIPAVILALID

Foldseek 3Di:
DLCVVHPVLCPDDVRPSVVVLLVCLQVLLVVVVVDDPVLVVQFDPPQPNVLSVVLNVCCVPPVPPRPSVSSVCCVPPRSVSVVVRRVD

InterPro domains:
  IPR008201 Ribonuclease HepT-like [PF01934] (47-83)